Protein AF-A0A8V8PL11-F1 (afdb_monomer)

Nearest PDB structures (foldseek):
  4afx-assembly1_A  TM=7.737E-01  e=2.045E-02  Homo sapiens
  3h5c-assembly1_A  TM=8.020E-01  e=3.129E-02  Homo sapiens
  1qmb-assembly1_A  TM=7.700E-01  e=1.519E-01  Homo sapiens
  6hx4-assembly2_B  TM=6.903E-01  e=1.345E-01  Homo sapiens

Solvent-accessible surface area (backbone atoms only — not comparable to full-atom values): 7578 Å² total; per-residue (Å²): 135,58,69,68,61,55,52,54,52,49,58,71,69,68,65,60,60,69,52,57,59,38,54,48,28,52,48,54,35,38,49,55,51,48,54,61,50,51,77,79,44,90,67,94,83,86,83,58,53,70,59,54,52,53,49,50,52,59,48,39,74,77,40,60,70,70,62,24,50,51,51,36,54,61,55,59,50,63,95,83,55,78,88,52,77,62,44,57,58,52,44,48,52,56,67,53,67,79,46,90,71,94,67,88,86,87,86,87,80,85,86,88,77,64,89,94,64,89,132

Mean predicted aligned error: 9.67 Å

Radius of gyration: 18.64 Å; Cα contacts (8 Å, |Δi|>4): 53; chains: 1; bounding box: 64×40×40 Å

Sequence (119 aa):
MDTIFLWSLLLLFFGSQASRCSAQKNTEFAVDLYQEVSLSHKDNIIFSPLGITLVLEMVQLGAKGKAQQQIRQTLKQQETSAGEEFFVLKSFFSAISEKKQEFTFNLANALYLQEGFTV

InterPro domains:
  IPR000215 Serpin family [PTHR11461] (23-118)
  IPR023796 Serpin domain [PF00079] (25-118)
  IPR036186 Serpin superfamily [SSF56574] (3-118)
  IPR042178 Serpin superfamily, domain 1 [G3DSA:3.30.497.10] (18-119)

Secondary structure (DSSP, 8-state):
--HHHHHHHHHHHHS-HHHHHHHHHHHHHHHHHHHHHHHH--S-----HHHHHHHHHHHHHH--HHHHHHHHHHTT--TT-TT-TTHHHHHHHHHHHTS--SS-----------TT---

pLDDT: mean 82.94, std 14.16, range [45.91, 96.69]

Structure (mmCIF, N/CA/C/O backbone):
data_AF-A0A8V8PL11-F1
#
_entry.id   AF-A0A8V8PL11-F1
#
loop_
_atom_site.group_PDB
_atom_site.id
_atom_site.type_symbol
_atom_site.label_atom_id
_atom_site.label_alt_id
_atom_site.label_comp_id
_atom_site.label_asym_id
_atom_site.label_entity_id
_atom_site.label_seq_id
_atom_site.pdbx_PDB_ins_code
_atom_site.Cartn_x
_atom_site.Cartn_y
_atom_site.Cartn_z
_atom_site.occupancy
_atom_site.B_iso_or_equiv
_atom_site.auth_seq_id
_atom_site.auth_comp_id
_atom_site.auth_asym_id
_atom_site.auth_atom_id
_atom_site.pdbx_PDB_model_num
ATOM 1 N N . MET A 1 1 ? 37.339 21.462 23.452 1.00 52.06 1 MET A N 1
ATOM 2 C CA . MET A 1 1 ? 36.115 20.904 22.840 1.00 52.06 1 MET A CA 1
ATOM 3 C C . MET A 1 1 ? 35.855 21.743 21.619 1.00 52.06 1 MET A C 1
ATOM 5 O O . MET A 1 1 ? 35.460 22.896 21.744 1.00 52.06 1 MET A O 1
ATOM 9 N N . ASP A 1 2 ? 36.232 21.205 20.470 1.00 68.62 2 ASP A N 1
ATOM 10 C CA . ASP A 1 2 ? 36.464 22.012 19.282 1.00 68.62 2 ASP A CA 1
ATOM 11 C C . ASP A 1 2 ? 35.140 22.269 18.572 1.00 68.62 2 ASP A C 1
ATOM 13 O O . ASP A 1 2 ? 34.335 21.359 18.373 1.00 68.62 2 ASP A O 1
ATOM 17 N N . THR A 1 3 ? 34.904 23.520 18.188 1.00 69.88 3 THR A N 1
ATOM 18 C CA . THR A 1 3 ? 33.679 23.970 17.507 1.00 69.88 3 THR A CA 1
ATOM 19 C C . THR A 1 3 ? 33.402 23.174 16.231 1.00 69.88 3 THR A C 1
ATOM 21 O O . THR A 1 3 ? 32.249 22.950 15.883 1.00 69.88 3 THR A O 1
ATOM 24 N N . ILE A 1 4 ? 34.448 22.656 15.585 1.00 75.31 4 ILE A N 1
ATOM 25 C CA . ILE A 1 4 ? 34.382 21.765 14.418 1.00 75.31 4 ILE A CA 1
ATOM 26 C C . ILE A 1 4 ? 33.660 20.448 14.743 1.00 75.31 4 ILE A C 1
ATOM 28 O O . ILE A 1 4 ? 32.895 19.958 13.917 1.00 75.31 4 ILE A O 1
ATOM 32 N N . PHE A 1 5 ? 33.841 19.908 15.951 1.00 73.75 5 PHE A N 1
ATOM 33 C CA . PHE A 1 5 ? 33.144 18.704 16.409 1.00 73.75 5 PHE A CA 1
ATOM 34 C C . PHE A 1 5 ? 31.653 18.972 16.666 1.00 73.75 5 PHE A C 1
ATOM 36 O O . PHE A 1 5 ? 30.810 18.102 16.474 1.00 73.75 5 PHE A O 1
ATOM 43 N N . LEU A 1 6 ? 31.316 20.201 17.068 1.00 66.38 6 LEU A N 1
ATOM 44 C CA . LEU A 1 6 ? 29.933 20.638 17.252 1.00 66.38 6 LEU A CA 1
ATOM 45 C C . LEU A 1 6 ? 29.215 20.793 15.900 1.00 66.38 6 LEU A C 1
ATOM 47 O O . LEU A 1 6 ? 28.072 20.368 15.759 1.00 66.38 6 LEU A O 1
ATOM 51 N N . TRP A 1 7 ? 29.902 21.350 14.895 1.00 66.50 7 TRP A N 1
ATOM 52 C CA . TRP A 1 7 ? 29.384 21.494 13.530 1.00 66.50 7 TRP A CA 1
ATOM 53 C C . TRP A 1 7 ? 29.273 20.155 12.795 1.00 66.50 7 TRP A C 1
ATOM 55 O O . TRP A 1 7 ? 28.293 19.937 12.085 1.00 66.50 7 TRP A O 1
ATOM 65 N N . SER A 1 8 ? 30.221 19.231 12.992 1.00 66.88 8 SER A N 1
ATOM 66 C CA . SER A 1 8 ? 30.131 17.880 12.424 1.00 66.88 8 SER A CA 1
ATOM 67 C C . SER A 1 8 ? 28.990 17.071 13.047 1.00 66.88 8 SER A C 1
ATOM 69 O O . SER A 1 8 ? 28.284 16.362 12.330 1.00 66.88 8 SER A O 1
ATOM 71 N N . LEU A 1 9 ? 28.739 17.242 14.349 1.00 62.06 9 LEU A N 1
ATOM 72 C CA . LEU A 1 9 ? 27.584 16.657 15.026 1.00 62.06 9 LEU A CA 1
ATOM 73 C C . LEU A 1 9 ? 26.267 17.263 14.506 1.00 62.06 9 LEU A C 1
ATOM 75 O O . LEU A 1 9 ? 25.338 16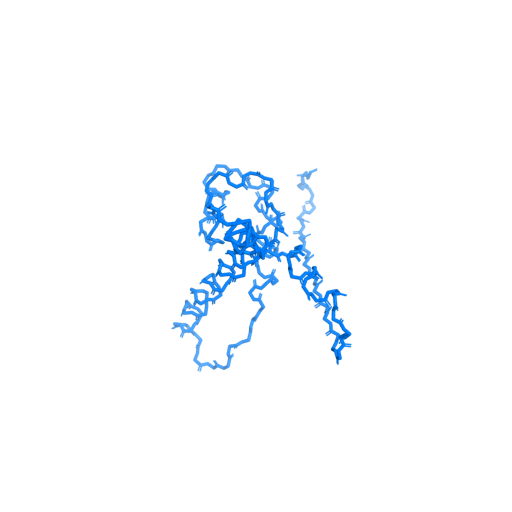.525 14.201 1.00 62.06 9 LEU A O 1
ATOM 79 N N . LEU A 1 10 ? 26.202 18.583 14.306 1.00 58.00 10 LEU A N 1
ATOM 80 C CA . LEU A 1 10 ? 25.035 19.276 13.737 1.00 58.00 10 LEU A CA 1
ATOM 81 C C . LEU A 1 10 ? 24.707 18.823 12.303 1.00 58.00 10 LEU A C 1
ATOM 83 O O . LEU A 1 10 ? 23.538 18.623 11.973 1.00 58.00 10 LEU A O 1
ATOM 87 N N . LEU A 1 11 ? 25.721 18.594 11.464 1.00 55.41 11 LEU A N 1
ATOM 88 C CA . LEU A 1 11 ? 25.540 18.117 10.087 1.00 55.41 11 LEU A CA 1
ATOM 89 C C . LEU A 1 11 ? 25.051 16.662 10.009 1.00 55.41 11 LEU A C 1
ATOM 91 O O . LEU A 1 11 ? 24.331 16.316 9.074 1.00 55.41 11 LEU A O 1
ATOM 95 N N . LEU A 1 12 ? 25.369 15.827 11.004 1.00 53.84 12 LEU A N 1
ATOM 96 C CA . LEU A 1 12 ? 24.826 14.467 11.115 1.00 53.84 12 LEU A CA 1
ATOM 97 C C . LEU A 1 12 ? 23.335 14.452 11.497 1.00 53.84 12 LEU A C 1
ATOM 99 O O . LEU A 1 12 ? 22.630 13.510 11.137 1.00 53.84 12 LEU A O 1
ATOM 103 N N . PHE A 1 13 ? 22.834 15.492 12.174 1.00 51.00 13 PHE A N 1
ATOM 104 C CA . PHE A 1 13 ? 21.431 15.579 12.600 1.00 51.00 13 PHE A CA 1
ATOM 105 C C . PHE A 1 13 ? 20.509 16.323 11.617 1.00 51.00 13 PHE A C 1
ATOM 107 O O . PHE A 1 13 ? 19.304 16.078 11.628 1.00 51.00 13 PHE A O 1
ATOM 114 N N . PHE A 1 14 ? 21.038 17.185 10.739 1.00 45.91 14 PHE A N 1
ATOM 115 C CA . PHE A 1 1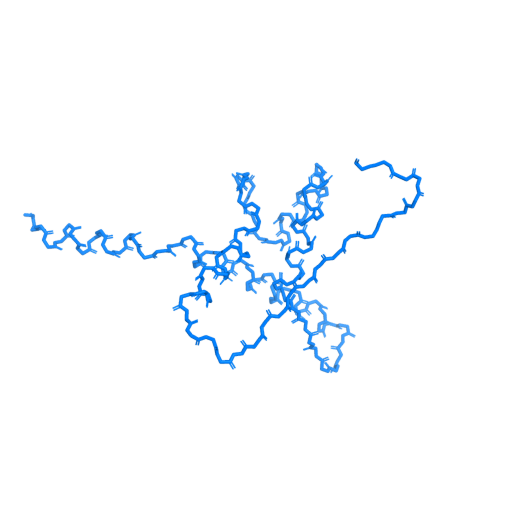4 ? 20.215 18.042 9.864 1.00 45.91 14 PHE A CA 1
ATOM 116 C C . PHE A 1 14 ? 19.911 17.477 8.464 1.00 45.91 14 PHE A C 1
ATOM 118 O O . PHE A 1 14 ? 19.114 18.055 7.724 1.00 45.91 14 PHE A O 1
ATOM 125 N N . GLY A 1 15 ? 20.470 16.322 8.097 1.00 48.97 15 GLY A N 1
ATOM 126 C CA . GLY A 1 15 ? 20.147 15.634 6.843 1.00 48.97 15 GLY A CA 1
ATOM 127 C C . GLY A 1 15 ? 18.850 14.821 6.925 1.00 48.97 15 GLY A C 1
ATOM 128 O O . GLY A 1 15 ? 18.910 13.615 7.125 1.00 48.97 15 GLY A O 1
ATOM 129 N N . SER A 1 16 ? 17.692 15.479 6.801 1.00 53.56 16 SER A N 1
ATOM 130 C CA . SER A 1 16 ? 16.347 14.915 6.536 1.00 53.56 16 SER A CA 1
ATOM 131 C C . SER A 1 16 ? 16.086 13.462 7.007 1.00 53.56 16 SER A C 1
ATOM 133 O O . SER A 1 16 ? 15.728 12.580 6.223 1.00 53.56 16 SER A O 1
ATOM 135 N N . GLN A 1 17 ? 16.240 13.169 8.298 1.00 52.69 17 GLN A N 1
ATOM 136 C CA . GLN A 1 17 ? 15.988 11.819 8.834 1.00 52.69 17 GLN A CA 1
ATOM 137 C C . GLN A 1 17 ? 14.527 11.362 8.626 1.00 52.69 17 GLN A C 1
ATOM 139 O O . GLN A 1 17 ? 14.260 10.179 8.407 1.00 52.69 17 GLN A O 1
ATOM 144 N N . ALA A 1 18 ? 13.580 12.306 8.623 1.00 51.28 18 ALA A N 1
ATOM 145 C CA . ALA A 1 18 ? 12.150 12.027 8.496 1.00 51.28 18 ALA A CA 1
ATOM 146 C C . ALA A 1 18 ? 11.754 11.449 7.118 1.00 51.28 18 ALA A C 1
ATOM 148 O O . ALA A 1 18 ? 10.943 10.521 7.042 1.00 51.28 18 ALA A O 1
ATOM 149 N N . SER A 1 19 ? 12.366 11.929 6.026 1.00 52.50 19 SER A N 1
ATOM 150 C CA . SER A 1 19 ? 12.120 11.419 4.667 1.00 52.50 19 SER A CA 1
ATOM 151 C C . SER A 1 19 ? 12.697 10.014 4.463 1.00 52.50 19 SER A C 1
ATOM 153 O O . SER A 1 19 ? 12.058 9.175 3.827 1.00 52.50 19 SER A O 1
ATOM 155 N N . ARG A 1 20 ? 13.851 9.708 5.078 1.00 56.81 20 ARG A N 1
ATOM 156 C CA . ARG A 1 20 ? 14.457 8.362 5.057 1.00 56.81 20 ARG A CA 1
ATOM 157 C C . ARG A 1 20 ? 13.596 7.325 5.780 1.00 56.81 20 ARG A C 1
ATOM 159 O O . ARG A 1 20 ? 13.361 6.249 5.239 1.00 56.81 20 ARG A O 1
ATOM 166 N N . CYS A 1 21 ? 13.070 7.675 6.955 1.00 66.19 21 CYS A N 1
ATOM 167 C CA . CYS A 1 21 ? 12.188 6.798 7.732 1.00 66.19 21 CYS A CA 1
ATOM 168 C C . CYS A 1 21 ? 10.895 6.444 6.973 1.00 66.19 21 CYS A C 1
ATOM 170 O O . C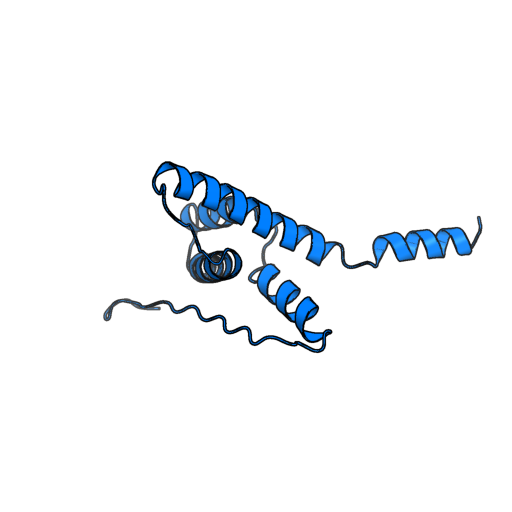YS A 1 21 ? 10.414 5.315 7.032 1.00 66.19 21 CYS A O 1
ATOM 172 N N . SER A 1 22 ? 10.346 7.391 6.215 1.00 67.88 22 SER A N 1
ATOM 173 C CA . SER A 1 22 ? 9.064 7.204 5.524 1.00 67.88 22 SER A CA 1
ATOM 174 C C . SER A 1 22 ? 9.194 6.451 4.202 1.00 67.88 22 SER A C 1
ATOM 176 O O . SER A 1 22 ? 8.359 5.602 3.893 1.00 67.88 22 SER A O 1
ATOM 178 N N . ALA A 1 23 ? 10.273 6.690 3.451 1.00 77.06 23 ALA A N 1
ATOM 179 C CA . ALA A 1 23 ? 10.605 5.875 2.283 1.00 77.06 23 ALA A CA 1
ATOM 180 C C . ALA A 1 23 ? 10.829 4.403 2.668 1.00 77.06 23 ALA A C 1
ATOM 182 O O . ALA A 1 23 ? 10.394 3.505 1.946 1.00 77.06 23 ALA A O 1
ATOM 183 N N . GLN A 1 24 ? 11.444 4.155 3.829 1.00 84.62 24 GLN A N 1
ATOM 184 C CA . GLN A 1 24 ? 11.613 2.809 4.366 1.00 84.62 24 GLN A CA 1
ATOM 185 C C . GLN A 1 24 ? 10.264 2.131 4.657 1.00 84.62 24 GLN A C 1
ATOM 187 O O . GLN A 1 24 ? 10.022 1.049 4.134 1.00 84.62 24 GLN A O 1
ATOM 192 N N . LYS A 1 25 ? 9.352 2.782 5.393 1.00 86.62 25 LYS A N 1
ATOM 193 C CA . LYS A 1 25 ? 8.008 2.237 5.687 1.00 86.62 25 LYS A CA 1
ATOM 194 C C . LYS A 1 25 ? 7.228 1.863 4.422 1.00 86.62 25 LYS A C 1
ATOM 196 O O . LYS A 1 25 ? 6.667 0.775 4.336 1.00 86.62 25 LYS A O 1
ATOM 201 N N . ASN A 1 26 ? 7.236 2.739 3.413 1.00 88.50 26 ASN A N 1
ATOM 202 C CA . ASN A 1 26 ? 6.575 2.465 2.134 1.00 88.50 26 ASN A CA 1
ATOM 203 C C . ASN A 1 26 ? 7.251 1.317 1.360 1.00 88.50 26 ASN A C 1
ATOM 205 O O . ASN A 1 26 ? 6.577 0.584 0.644 1.00 88.50 26 ASN A O 1
ATOM 209 N N . THR A 1 27 ? 8.568 1.145 1.509 1.00 91.56 27 THR A N 1
ATOM 210 C CA . THR A 1 27 ? 9.311 0.020 0.919 1.00 91.56 27 THR A CA 1
ATOM 211 C C . THR A 1 27 ? 8.964 -1.295 1.612 1.00 91.56 27 THR A C 1
ATOM 213 O O . THR A 1 27 ? 8.707 -2.280 0.932 1.00 91.56 27 THR A O 1
ATOM 216 N N . GLU A 1 28 ? 8.900 -1.315 2.943 1.00 93.31 28 GLU A N 1
ATOM 217 C CA . GLU A 1 28 ? 8.481 -2.493 3.714 1.00 93.31 28 GLU A CA 1
ATOM 218 C C . GLU A 1 28 ? 7.056 -2.919 3.340 1.00 93.31 28 GLU A C 1
ATOM 220 O O . GLU A 1 28 ? 6.830 -4.078 3.005 1.00 93.31 28 GLU A O 1
ATOM 225 N N . PHE A 1 29 ? 6.115 -1.970 3.281 1.00 93.56 29 PHE A N 1
ATOM 226 C CA . PHE A 1 29 ? 4.763 -2.234 2.782 1.00 93.56 29 PHE A CA 1
ATOM 227 C C . PHE A 1 29 ? 4.762 -2.787 1.345 1.00 93.56 29 PHE A C 1
ATOM 229 O O . PHE A 1 29 ? 4.050 -3.746 1.055 1.00 93.56 29 PHE A O 1
ATOM 236 N N . ALA A 1 30 ? 5.573 -2.220 0.445 1.00 95.31 30 ALA A N 1
ATOM 237 C CA . ALA A 1 30 ? 5.677 -2.689 -0.937 1.00 95.31 30 ALA A CA 1
ATOM 238 C C . ALA A 1 30 ? 6.176 -4.138 -1.035 1.00 95.31 30 ALA A C 1
ATOM 240 O O . ALA A 1 30 ? 5.672 -4.904 -1.856 1.00 95.31 30 ALA A O 1
ATOM 241 N N . VAL A 1 31 ? 7.166 -4.502 -0.215 1.00 96.25 31 VAL A N 1
ATOM 242 C CA . VAL A 1 31 ? 7.734 -5.855 -0.171 1.00 96.25 31 VAL A CA 1
ATOM 243 C C . VAL A 1 31 ? 6.710 -6.848 0.365 1.00 96.25 31 VAL A C 1
ATOM 245 O O . VAL A 1 31 ? 6.493 -7.873 -0.278 1.00 96.25 31 VAL A O 1
ATOM 248 N N . ASP A 1 32 ? 6.045 -6.527 1.476 1.00 96.62 32 ASP A N 1
ATOM 249 C CA . ASP A 1 32 ? 5.000 -7.378 2.055 1.00 96.62 32 ASP A CA 1
ATOM 250 C C . ASP A 1 32 ? 3.856 -7.604 1.054 1.00 96.62 32 ASP A C 1
ATOM 252 O O . ASP A 1 32 ? 3.412 -8.733 0.844 1.00 96.62 32 ASP A O 1
ATOM 256 N N . LEU A 1 33 ? 3.416 -6.539 0.371 1.00 95.88 33 LEU A N 1
ATOM 257 C CA . LEU A 1 33 ? 2.370 -6.627 -0.645 1.00 95.88 33 LEU A CA 1
ATOM 258 C C . LEU A 1 33 ? 2.809 -7.470 -1.848 1.00 95.88 33 LEU A C 1
ATOM 260 O O . LEU A 1 33 ? 2.034 -8.287 -2.339 1.00 95.88 33 LEU A O 1
ATOM 264 N N . TYR A 1 34 ? 4.043 -7.291 -2.327 1.00 96.69 34 TYR A N 1
ATOM 265 C CA . TYR A 1 34 ? 4.576 -8.094 -3.426 1.00 96.69 34 TYR A CA 1
ATOM 266 C C . TYR A 1 34 ? 4.614 -9.579 -3.067 1.00 96.69 34 TYR A C 1
ATOM 268 O O . TYR A 1 34 ? 4.170 -10.403 -3.866 1.00 96.69 34 TYR A O 1
ATOM 276 N N . GLN A 1 35 ? 5.120 -9.910 -1.873 1.00 96.12 35 GLN A N 1
ATOM 277 C CA . GLN A 1 35 ? 5.169 -11.285 -1.381 1.00 96.12 35 GLN A CA 1
ATOM 278 C C . GLN A 1 35 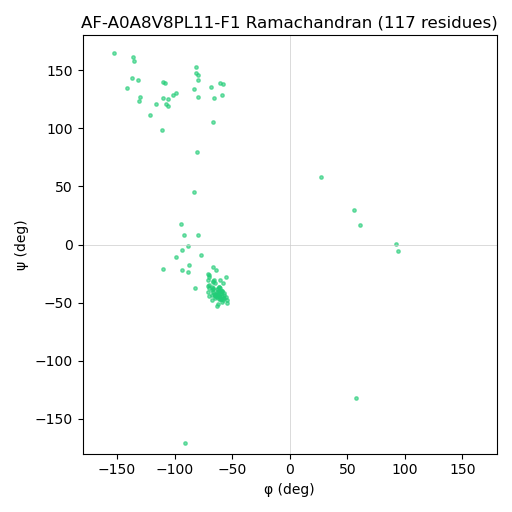? 3.775 -11.906 -1.423 1.00 96.12 35 GLN A C 1
ATOM 280 O O . GLN A 1 35 ? 3.607 -12.941 -2.064 1.00 96.12 35 GLN A O 1
ATOM 285 N N . GLU A 1 36 ? 2.771 -11.229 -0.869 1.00 95.75 36 GLU A N 1
ATOM 286 C CA . GLU A 1 36 ? 1.402 -11.741 -0.841 1.00 95.75 36 GLU A CA 1
ATOM 287 C C . GLU A 1 36 ? 0.789 -11.910 -2.242 1.00 95.75 36 GLU A C 1
ATOM 289 O O . GLU A 1 36 ? 0.206 -12.948 -2.560 1.00 95.75 36 GLU A O 1
ATOM 294 N N . VAL A 1 37 ? 0.975 -10.933 -3.135 1.00 95.44 37 VAL A N 1
ATOM 295 C CA . VAL A 1 37 ? 0.481 -11.029 -4.520 1.00 95.44 37 VAL A CA 1
ATOM 296 C C . VAL A 1 37 ? 1.163 -12.181 -5.267 1.00 95.44 37 VAL A C 1
ATOM 298 O O . VAL A 1 37 ? 0.492 -12.941 -5.971 1.00 95.44 37 VAL A O 1
ATOM 301 N N . SER A 1 38 ? 2.470 -12.371 -5.069 1.00 96.19 38 SER A N 1
ATOM 302 C CA . SER A 1 38 ? 3.259 -13.434 -5.708 1.00 96.19 38 SER A CA 1
ATOM 303 C C . SER A 1 38 ? 2.890 -14.854 -5.271 1.00 96.19 38 SER A C 1
ATOM 305 O O . SER A 1 38 ? 3.166 -15.806 -6.001 1.00 96.19 38 SER A O 1
ATOM 307 N N . LEU A 1 39 ? 2.217 -15.023 -4.125 1.00 96.19 39 LEU A N 1
ATOM 308 C CA . LEU A 1 39 ? 1.695 -16.331 -3.716 1.00 96.19 39 LEU A CA 1
ATOM 309 C C . LEU A 1 39 ? 0.587 -16.825 -4.656 1.00 96.19 39 LEU A C 1
ATOM 311 O O . LEU A 1 39 ? 0.424 -18.031 -4.846 1.00 96.19 39 LEU A O 1
ATOM 315 N N . SER A 1 40 ? -0.178 -15.899 -5.241 1.00 92.38 40 SER A N 1
ATOM 316 C CA . SER A 1 40 ? -1.354 -16.200 -6.067 1.00 92.38 40 SER A CA 1
ATOM 317 C C . SER A 1 40 ? -1.159 -15.909 -7.558 1.00 92.38 40 SER A C 1
ATOM 319 O O . SER A 1 40 ? -1.858 -16.498 -8.382 1.00 92.38 40 SER A O 1
ATOM 321 N N . HIS A 1 41 ? -0.197 -15.057 -7.922 1.00 91.94 41 HIS A N 1
ATOM 322 C CA . HIS A 1 41 ? 0.073 -14.648 -9.301 1.00 91.94 41 HIS A CA 1
ATOM 323 C C . HIS A 1 41 ? 1.468 -15.099 -9.741 1.00 91.94 41 HIS A C 1
ATOM 325 O O . HIS A 1 41 ? 2.470 -14.718 -9.141 1.00 91.94 41 HIS A O 1
ATOM 331 N N . LYS A 1 42 ? 1.530 -15.905 -10.809 1.00 91.38 42 LYS A N 1
ATOM 332 C CA . LYS A 1 42 ? 2.787 -16.457 -11.354 1.00 91.38 42 LYS A CA 1
ATOM 333 C C . LYS A 1 42 ? 3.339 -15.692 -12.560 1.00 91.38 42 LYS A C 1
ATOM 335 O O . LYS A 1 42 ? 4.462 -15.961 -12.975 1.00 91.38 42 LYS A O 1
ATOM 340 N N . ASP A 1 43 ? 2.551 -14.777 -13.114 1.00 94.62 43 ASP A N 1
ATOM 341 C CA . ASP A 1 43 ? 2.931 -13.943 -14.253 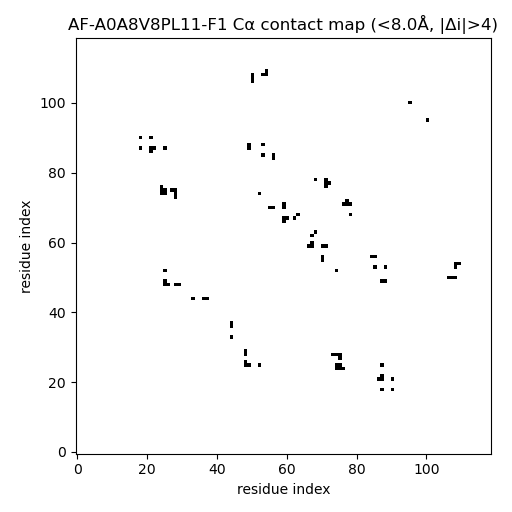1.00 94.62 43 ASP A CA 1
ATOM 342 C C . ASP A 1 43 ? 3.580 -12.628 -13.790 1.00 94.62 43 ASP A C 1
ATOM 344 O O . ASP A 1 43 ? 3.893 -12.434 -12.615 1.00 94.62 43 ASP A O 1
ATOM 348 N N . ASN A 1 44 ? 3.789 -11.703 -14.727 1.00 95.75 44 ASN A N 1
ATOM 349 C CA . ASN A 1 44 ? 4.353 -10.388 -14.438 1.00 95.75 44 ASN A CA 1
ATOM 350 C C . ASN A 1 44 ? 3.491 -9.612 -13.428 1.00 95.75 44 ASN A C 1
ATOM 352 O O . ASN A 1 44 ? 2.294 -9.414 -13.639 1.00 95.75 44 ASN A O 1
ATOM 356 N N . ILE A 1 45 ? 4.127 -9.098 -12.374 1.00 96.31 45 ILE A N 1
ATOM 357 C CA . ILE A 1 45 ? 3.493 -8.276 -11.340 1.00 96.31 45 ILE A CA 1
ATOM 358 C C . ILE A 1 45 ? 3.950 -6.826 -11.516 1.00 96.31 45 ILE A C 1
ATOM 360 O O . ILE A 1 45 ? 5.140 -6.525 -11.440 1.00 96.31 45 ILE A O 1
ATOM 364 N N . ILE A 1 46 ? 2.997 -5.919 -11.736 1.00 95.19 46 ILE A N 1
ATOM 365 C CA . ILE A 1 46 ? 3.225 -4.472 -11.816 1.00 95.19 46 ILE A CA 1
ATOM 366 C C . ILE A 1 46 ? 2.196 -3.786 -10.919 1.00 95.19 46 ILE A C 1
ATOM 368 O O . ILE A 1 46 ? 0.995 -3.968 -11.098 1.00 95.19 46 ILE A O 1
ATOM 372 N N . PHE A 1 47 ? 2.658 -2.983 -9.963 1.00 94.69 47 PHE A N 1
ATOM 373 C CA . PHE A 1 47 ? 1.799 -2.187 -9.085 1.00 94.69 47 PHE A CA 1
ATOM 374 C C . PHE A 1 47 ? 2.530 -0.928 -8.605 1.00 94.69 47 PHE A C 1
ATOM 376 O O . PHE A 1 47 ? 3.750 -0.818 -8.727 1.00 94.69 47 PHE A O 1
ATOM 383 N N . SER A 1 48 ? 1.777 0.033 -8.063 1.00 94.44 48 SER A N 1
ATOM 384 C CA . SER A 1 48 ? 2.310 1.275 -7.491 1.00 94.44 48 SER A CA 1
ATOM 385 C C . SER A 1 48 ? 2.117 1.276 -5.973 1.00 94.44 48 SER A C 1
ATOM 387 O O . SER A 1 48 ? 1.025 1.617 -5.508 1.00 94.44 48 SER A O 1
ATOM 389 N N . PRO A 1 49 ? 3.150 0.934 -5.177 1.00 93.12 49 PRO A N 1
ATOM 390 C CA . PRO A 1 49 ? 3.046 0.975 -3.721 1.00 93.12 49 PRO A CA 1
ATOM 391 C C . PRO A 1 49 ? 2.649 2.361 -3.210 1.00 93.12 49 PRO A C 1
ATOM 393 O O . PRO A 1 49 ? 1.776 2.475 -2.362 1.00 93.12 49 PRO A O 1
ATOM 396 N N . LEU A 1 50 ? 3.224 3.424 -3.790 1.00 90.31 50 LEU A N 1
ATOM 397 C CA . LEU A 1 50 ? 2.910 4.807 -3.422 1.00 90.31 50 LEU A CA 1
ATOM 398 C C . LEU A 1 50 ? 1.428 5.145 -3.649 1.00 90.31 50 LEU A C 1
ATOM 400 O O . LEU A 1 50 ? 0.810 5.792 -2.807 1.00 90.31 50 LEU A O 1
ATOM 404 N N . GLY A 1 51 ? 0.851 4.703 -4.772 1.00 93.94 51 GLY A N 1
ATOM 405 C CA . GLY A 1 51 ? -0.566 4.926 -5.061 1.00 93.94 51 GLY A CA 1
ATOM 406 C C . GLY A 1 51 ? -1.486 4.181 -4.097 1.00 93.94 51 GLY A C 1
ATOM 407 O O . GLY A 1 51 ? -2.461 4.759 -3.617 1.00 93.94 51 GLY A O 1
ATOM 408 N N . ILE A 1 52 ? -1.140 2.936 -3.756 1.00 95.38 52 ILE A N 1
ATOM 409 C CA . ILE A 1 52 ? -1.906 2.123 -2.802 1.00 95.38 52 ILE A CA 1
ATOM 410 C C . ILE A 1 52 ? -1.817 2.713 -1.387 1.00 95.38 52 ILE A C 1
ATOM 412 O O . ILE A 1 52 ? -2.841 2.857 -0.722 1.00 95.38 52 ILE A O 1
ATOM 416 N N . THR A 1 53 ? -0.629 3.133 -0.949 1.00 92.75 53 THR A N 1
ATOM 417 C CA . THR A 1 53 ? -0.448 3.853 0.320 1.00 92.75 53 THR A CA 1
ATOM 418 C C . THR A 1 53 ? -1.343 5.087 0.372 1.00 92.75 53 THR A C 1
ATOM 420 O O . THR A 1 53 ? -2.088 5.263 1.330 1.00 92.75 53 THR A O 1
ATOM 423 N N . LEU A 1 54 ? -1.352 5.895 -0.692 1.00 92.19 54 LEU A N 1
ATOM 424 C CA . LEU A 1 54 ? -2.143 7.120 -0.747 1.00 92.19 54 LEU A CA 1
ATOM 425 C C . LEU A 1 54 ? -3.656 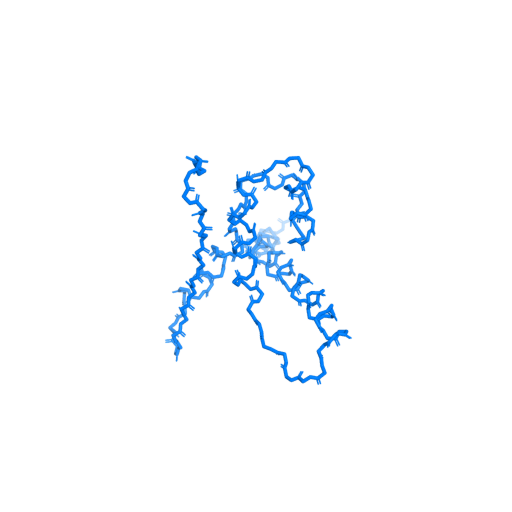6.860 -0.634 1.00 92.19 54 LEU A C 1
ATOM 427 O O . LEU A 1 54 ? -4.340 7.575 0.096 1.00 92.19 54 LEU A O 1
ATOM 431 N N . VAL A 1 55 ? -4.205 5.855 -1.328 1.00 94.62 55 VAL A N 1
ATOM 432 C CA . VAL A 1 55 ? -5.647 5.557 -1.223 1.00 94.62 55 VAL A CA 1
ATOM 433 C C . VAL A 1 55 ? -6.001 4.972 0.147 1.00 94.62 55 VAL A C 1
ATOM 435 O O . VAL A 1 55 ? -7.051 5.299 0.695 1.00 94.62 55 VAL A O 1
ATOM 438 N N . LEU A 1 56 ? -5.118 4.173 0.752 1.00 94.81 56 LEU A N 1
ATOM 439 C CA . LEU A 1 56 ? -5.323 3.652 2.105 1.00 94.81 56 LEU A CA 1
ATOM 440 C C . LEU A 1 56 ? -5.261 4.761 3.161 1.00 94.81 56 LEU A C 1
ATOM 442 O O . LEU A 1 56 ? -6.092 4.770 4.066 1.00 94.81 56 LEU A O 1
ATOM 446 N N . GLU A 1 57 ? -4.362 5.736 3.018 1.00 91.69 57 GLU A N 1
ATOM 447 C CA . GLU A 1 57 ? -4.337 6.934 3.865 1.00 91.69 57 GLU A CA 1
ATOM 448 C C . GLU A 1 57 ? -5.624 7.767 3.712 1.00 91.69 57 GLU A C 1
ATOM 450 O O . GLU A 1 57 ? -6.158 8.248 4.710 1.00 91.69 57 GLU A O 1
ATOM 455 N N . MET A 1 58 ? -6.189 7.881 2.500 1.00 92.69 58 MET A N 1
ATOM 456 C CA . MET A 1 58 ? -7.502 8.521 2.298 1.00 92.69 58 MET A CA 1
ATOM 457 C C . MET A 1 58 ? -8.618 7.783 3.054 1.00 92.69 58 MET A C 1
ATOM 459 O O . MET A 1 58 ? -9.430 8.418 3.725 1.00 92.69 58 MET A O 1
ATOM 463 N N . VAL A 1 59 ? -8.648 6.447 2.996 1.00 94.06 59 VAL A N 1
ATOM 464 C CA . VAL A 1 59 ? -9.631 5.625 3.729 1.00 94.06 59 VAL A CA 1
ATOM 465 C C . VAL A 1 59 ? -9.417 5.718 5.246 1.00 94.06 59 VAL A C 1
ATOM 467 O O . VAL A 1 59 ? -10.382 5.795 6.007 1.00 94.06 59 VAL A O 1
ATOM 470 N N . GLN A 1 60 ? -8.163 5.772 5.701 1.00 92.56 60 GLN A N 1
ATOM 471 C CA . GLN A 1 60 ? -7.793 5.898 7.112 1.00 92.56 60 GLN A CA 1
ATOM 472 C C . GLN A 1 60 ? -8.372 7.154 7.774 1.00 92.56 60 GLN A C 1
ATOM 474 O O . GLN A 1 60 ? -8.695 7.107 8.963 1.00 92.56 60 GLN A O 1
ATOM 479 N N . LEU A 1 61 ? -8.520 8.257 7.030 1.00 90.81 61 LEU A N 1
ATOM 480 C CA . LEU A 1 61 ? -9.112 9.503 7.535 1.00 90.81 61 LEU A CA 1
ATOM 481 C C . LEU A 1 61 ? -10.594 9.353 7.903 1.00 90.81 61 LEU A C 1
ATOM 483 O O . LEU A 1 61 ? -11.055 9.990 8.849 1.00 90.81 61 LEU A O 1
ATOM 487 N N . GLY A 1 62 ? -11.333 8.511 7.176 1.00 91.31 62 GLY A N 1
ATOM 488 C CA . GLY A 1 62 ? -12.737 8.201 7.467 1.00 91.31 62 GLY A CA 1
ATOM 489 C C . GLY A 1 62 ? -12.923 7.042 8.454 1.00 91.31 62 GLY A C 1
ATOM 490 O O . GLY A 1 62 ? -13.998 6.881 9.033 1.00 91.31 62 GLY A O 1
ATOM 491 N N . ALA A 1 63 ? -11.889 6.225 8.663 1.00 93.19 63 ALA A N 1
ATOM 492 C CA . ALA A 1 63 ? -11.942 5.050 9.524 1.00 93.19 63 ALA A CA 1
ATOM 493 C C . ALA A 1 63 ? -11.760 5.392 11.015 1.00 93.19 63 ALA A C 1
ATOM 495 O O . ALA A 1 63 ? -11.070 6.339 11.389 1.00 93.19 63 ALA A O 1
ATOM 496 N N . LYS A 1 64 ? -12.332 4.559 11.895 1.00 92.56 64 LYS A N 1
ATOM 497 C CA . LYS A 1 64 ? -12.154 4.644 13.357 1.00 92.56 64 LYS A CA 1
ATOM 498 C C . LYS A 1 64 ? -11.929 3.268 13.982 1.00 92.56 64 LYS A C 1
ATOM 500 O O . LYS A 1 64 ? -12.262 2.237 13.394 1.00 92.56 64 LYS A O 1
ATOM 505 N N . GLY A 1 65 ? -11.381 3.259 15.198 1.00 93.81 65 GLY A N 1
ATOM 506 C CA . GLY A 1 65 ? -11.181 2.045 15.990 1.00 93.81 65 GLY A CA 1
ATOM 507 C C . GLY A 1 65 ? -10.323 1.009 15.260 1.00 93.81 65 GLY A C 1
ATOM 508 O O . GLY A 1 65 ? -9.282 1.340 14.697 1.00 93.81 65 GLY A O 1
ATOM 509 N N . LYS A 1 66 ? -10.784 -0.248 15.240 1.00 95.44 66 LYS A N 1
ATOM 510 C CA . LYS A 1 66 ? -10.037 -1.379 14.663 1.00 95.44 66 LYS A CA 1
ATOM 511 C C . LYS A 1 66 ? -9.692 -1.191 13.185 1.00 95.44 66 LYS A C 1
ATOM 513 O O . LYS A 1 66 ? -8.581 -1.520 12.791 1.00 95.44 66 LYS A O 1
ATOM 518 N N . ALA A 1 67 ? -10.610 -0.636 12.389 1.00 95.69 67 ALA A N 1
ATOM 519 C CA . ALA A 1 67 ? -10.376 -0.422 10.961 1.00 95.69 67 ALA A CA 1
ATOM 520 C C . ALA A 1 67 ? -9.218 0.560 10.729 1.00 95.69 67 ALA A C 1
ATOM 522 O O . ALA A 1 67 ? -8.310 0.289 9.950 1.00 95.69 67 ALA A O 1
ATOM 523 N N . GLN A 1 68 ? -9.203 1.671 11.472 1.00 93.25 68 GLN A N 1
ATOM 524 C CA . GLN A 1 68 ? -8.115 2.644 11.402 1.00 93.25 68 GLN A CA 1
ATOM 525 C C . GLN A 1 68 ? -6.780 2.035 11.853 1.00 93.25 68 GLN A C 1
ATOM 527 O O . GLN A 1 68 ? -5.752 2.270 11.221 1.00 93.25 68 GLN A O 1
ATOM 532 N N . GLN A 1 69 ? -6.796 1.239 12.927 1.00 92.25 69 GLN A N 1
ATOM 533 C CA . GLN A 1 69 ? -5.597 0.591 13.459 1.00 92.25 69 GLN A CA 1
ATOM 534 C C . GLN A 1 69 ? -4.995 -0.408 12.465 1.00 92.25 69 GLN A C 1
ATOM 536 O O . GLN A 1 69 ? -3.785 -0.395 12.254 1.00 92.25 69 GLN A O 1
ATOM 541 N N . GLN A 1 70 ? -5.827 -1.225 11.815 1.00 95.06 70 GLN A N 1
ATOM 542 C CA . GLN A 1 70 ? -5.373 -2.177 10.800 1.00 95.06 70 GLN A CA 1
ATOM 543 C C . GLN A 1 70 ? -4.700 -1.463 9.624 1.00 95.06 70 GLN A C 1
ATOM 545 O O . GLN A 1 70 ? -3.604 -1.854 9.235 1.00 95.06 70 GLN A O 1
ATOM 550 N N . ILE A 1 71 ? -5.293 -0.373 9.121 1.00 94.06 71 ILE A N 1
ATOM 551 C CA . ILE A 1 71 ? -4.689 0.407 8.029 1.00 94.06 71 ILE A CA 1
ATOM 552 C C . ILE A 1 71 ? -3.329 0.979 8.455 1.00 94.06 71 ILE A C 1
ATOM 554 O O . ILE A 1 71 ? -2.343 0.807 7.737 1.00 94.06 71 ILE A O 1
ATOM 558 N N . ARG A 1 72 ? -3.238 1.583 9.650 1.00 90.69 72 ARG A N 1
ATOM 559 C CA . ARG A 1 72 ? -1.969 2.112 10.187 1.00 90.69 72 ARG A CA 1
ATOM 560 C C . ARG A 1 72 ? -0.889 1.033 10.274 1.00 90.69 72 ARG A C 1
ATOM 562 O O . ARG A 1 72 ? 0.241 1.260 9.847 1.00 90.69 72 ARG A O 1
ATOM 569 N N . GLN A 1 73 ? -1.239 -0.141 10.798 1.00 91.94 73 GLN A N 1
ATOM 570 C CA . GLN A 1 73 ? -0.317 -1.269 10.947 1.00 91.94 73 GLN A CA 1
ATOM 571 C C . GLN A 1 73 ? 0.167 -1.798 9.594 1.00 91.94 73 GLN A C 1
ATOM 573 O O . GLN A 1 73 ? 1.367 -2.012 9.417 1.00 91.94 73 GLN A O 1
ATOM 578 N N . THR A 1 74 ? -0.738 -1.955 8.624 1.00 93.44 74 THR A N 1
ATOM 579 C CA . THR A 1 74 ? -0.392 -2.371 7.258 1.00 93.44 74 THR A CA 1
ATOM 580 C C . THR A 1 74 ? 0.580 -1.390 6.603 1.00 93.44 74 THR A C 1
ATOM 582 O O . THR A 1 74 ? 1.566 -1.815 6.009 1.00 93.44 74 THR A O 1
ATOM 585 N N . LEU A 1 75 ? 0.363 -0.083 6.781 1.00 91.31 75 LEU A N 1
ATOM 586 C CA . LEU A 1 75 ? 1.231 0.974 6.248 1.00 91.31 75 LEU A CA 1
ATOM 587 C C . LEU A 1 75 ? 2.508 1.220 7.077 1.00 91.31 75 LEU A C 1
ATOM 589 O O . LEU A 1 75 ? 3.226 2.190 6.827 1.00 91.31 75 LEU A O 1
ATOM 593 N N . LYS A 1 76 ? 2.797 0.372 8.075 1.00 89.44 76 LYS A N 1
ATOM 594 C CA . LYS A 1 76 ? 3.962 0.490 8.974 1.00 89.44 76 LYS A CA 1
ATOM 595 C C . LYS A 1 76 ? 4.035 1.850 9.693 1.00 89.44 76 LYS A C 1
ATOM 597 O O . LYS A 1 76 ? 5.115 2.353 10.020 1.00 89.44 76 LYS A O 1
ATOM 602 N N . GLN A 1 77 ? 2.882 2.475 9.939 1.00 84.62 77 GLN A N 1
ATOM 603 C CA . GLN A 1 77 ? 2.773 3.727 10.687 1.00 84.62 77 GLN A CA 1
ATOM 604 C C . GLN A 1 77 ? 2.841 3.452 12.198 1.00 84.62 77 GLN A C 1
ATOM 606 O O . GLN A 1 77 ? 2.370 2.421 12.676 1.00 84.62 77 GLN A O 1
ATOM 611 N N . GLN A 1 78 ? 3.436 4.371 12.966 1.00 76.06 78 GLN A N 1
ATOM 612 C CA . GLN A 1 78 ? 3.486 4.250 14.429 1.00 76.06 78 GLN A CA 1
ATOM 613 C C . GLN A 1 78 ? 2.164 4.741 15.036 1.00 76.06 78 GLN A C 1
ATOM 615 O O . GLN A 1 78 ? 1.545 5.661 14.509 1.00 76.06 78 GLN A O 1
ATOM 620 N N . GLU A 1 79 ? 1.722 4.169 16.159 1.00 65.50 79 GLU A N 1
ATOM 621 C CA . GLU A 1 79 ? 0.431 4.551 16.764 1.00 65.50 79 GLU A CA 1
ATOM 622 C C . GLU A 1 79 ? 0.390 6.013 17.253 1.00 65.50 79 GLU A C 1
ATOM 624 O O . GLU A 1 79 ? -0.683 6.605 17.343 1.00 65.50 79 GLU A O 1
ATOM 629 N N . THR A 1 80 ? 1.548 6.629 17.502 1.00 58.19 80 THR A N 1
ATOM 630 C CA . THR A 1 80 ? 1.678 8.021 17.960 1.00 58.19 80 THR A CA 1
ATOM 631 C C . THR A 1 80 ? 1.757 9.054 16.831 1.00 58.19 80 THR A C 1
ATOM 633 O O . THR A 1 80 ? 1.819 10.248 17.116 1.00 58.19 80 THR A O 1
ATOM 636 N N . SER A 1 81 ? 1.727 8.643 15.558 1.00 62.06 81 SER A N 1
ATOM 637 C CA . SER A 1 81 ? 1.901 9.534 14.399 1.00 62.06 81 SER A CA 1
ATOM 638 C C . SER A 1 81 ? 0.609 10.261 13.984 1.00 62.06 81 SER A C 1
ATOM 640 O O . SER A 1 81 ? 0.234 10.282 12.807 1.00 62.06 81 SER A O 1
ATOM 642 N N . ALA A 1 82 ? -0.138 10.802 14.948 1.00 60.59 82 ALA A N 1
ATOM 643 C CA . ALA A 1 82 ? -1.306 11.630 14.654 1.00 60.59 82 ALA A CA 1
ATOM 644 C C . ALA A 1 82 ? -0.854 12.929 13.959 1.00 60.59 82 ALA A C 1
ATOM 646 O O . ALA A 1 82 ? 0.002 13.635 14.488 1.00 60.59 82 ALA A O 1
ATOM 647 N N . GLY A 1 83 ? -1.411 13.244 12.783 1.00 66.69 83 GLY A N 1
ATOM 648 C CA . GLY A 1 83 ? -1.039 14.436 12.006 1.00 66.69 83 GLY A CA 1
ATOM 649 C C . GLY A 1 83 ? 0.068 14.222 10.963 1.00 66.69 83 GLY A C 1
ATOM 650 O O . GLY A 1 83 ? 0.442 15.170 10.270 1.00 66.69 83 GLY A O 1
ATOM 651 N N . GLU A 1 84 ? 0.597 13.002 10.826 1.00 71.94 84 GLU A N 1
ATOM 652 C CA . GLU A 1 84 ? 1.589 12.643 9.798 1.00 71.94 84 GLU A CA 1
ATOM 653 C C . GLU A 1 84 ? 0.952 12.045 8.529 1.00 71.94 84 GLU A C 1
ATOM 655 O O . GLU A 1 84 ? 1.633 11.416 7.717 1.00 71.94 84 GLU A O 1
ATOM 660 N N . GLU A 1 85 ? -0.354 12.231 8.320 1.00 76.38 85 GLU A N 1
ATOM 661 C CA . GLU A 1 85 ? -1.030 11.721 7.129 1.00 76.38 85 GLU A CA 1
ATOM 662 C C . GLU A 1 85 ? -0.423 12.322 5.850 1.00 76.38 85 GLU A C 1
ATOM 664 O O . GLU A 1 85 ? -0.077 13.515 5.769 1.00 76.38 85 GLU A O 1
ATOM 669 N N . PHE A 1 86 ? -0.277 11.471 4.832 1.00 81.12 86 PHE A N 1
ATOM 670 C CA . PHE A 1 86 ? 0.331 11.806 3.547 1.00 81.12 86 PHE A CA 1
ATOM 671 C C . PHE A 1 86 ? 1.796 12.247 3.633 1.00 81.12 86 PHE A C 1
ATOM 673 O O . PHE A 1 86 ? 2.316 12.832 2.679 1.00 81.12 86 PHE A O 1
ATOM 680 N N . PHE A 1 87 ? 2.497 11.983 4.742 1.00 80.88 87 PHE A N 1
ATOM 681 C CA . PHE A 1 87 ? 3.907 12.350 4.876 1.00 80.88 87 PHE A CA 1
ATOM 682 C C . PHE A 1 87 ? 4.773 11.704 3.784 1.00 80.88 87 PHE A C 1
ATOM 684 O O . PHE A 1 87 ? 5.636 12.373 3.216 1.00 80.88 87 PHE A O 1
ATOM 691 N N . VAL A 1 88 ? 4.513 10.439 3.426 1.00 81.88 88 VAL A N 1
ATOM 692 C CA . VAL A 1 88 ? 5.212 9.743 2.327 1.00 81.88 88 VAL A CA 1
ATOM 693 C C . VAL A 1 88 ? 5.036 10.500 1.010 1.00 81.88 88 VAL A C 1
ATOM 695 O O . VAL A 1 88 ? 6.016 10.751 0.308 1.00 81.88 88 VAL A O 1
ATOM 698 N N . LEU A 1 89 ? 3.807 10.924 0.699 1.00 84.94 89 LEU A N 1
ATOM 699 C CA . LEU A 1 89 ? 3.501 11.674 -0.518 1.00 84.94 89 LEU A CA 1
ATOM 700 C C . LEU A 1 89 ? 4.186 13.049 -0.526 1.00 84.94 89 LEU A C 1
ATOM 702 O O . LEU A 1 89 ? 4.808 13.423 -1.519 1.00 84.94 89 LEU A O 1
ATOM 706 N N . LYS A 1 90 ? 4.111 13.784 0.591 1.00 84.50 90 LYS A N 1
ATOM 707 C CA . LYS A 1 90 ? 4.776 15.086 0.760 1.00 84.50 90 LYS A CA 1
ATOM 708 C C . LYS A 1 90 ? 6.286 14.948 0.572 1.00 84.50 90 LYS A C 1
ATOM 710 O O . LYS A 1 90 ? 6.870 15.666 -0.232 1.00 84.50 90 LYS A O 1
ATOM 715 N N . SER A 1 91 ? 6.897 13.977 1.250 1.00 83.31 91 SER A N 1
ATOM 716 C CA . SER A 1 91 ? 8.327 13.682 1.140 1.00 83.31 91 SER A CA 1
ATOM 717 C C . SER A 1 91 ? 8.730 13.316 -0.288 1.00 83.31 91 SER A C 1
ATOM 719 O O . SER A 1 91 ? 9.797 13.730 -0.739 1.00 83.31 91 SER A O 1
ATOM 721 N N . PHE A 1 92 ? 7.906 12.538 -0.994 1.00 84.62 92 PHE A N 1
ATOM 722 C CA . PHE A 1 92 ? 8.150 12.180 -2.386 1.00 84.62 92 PHE A CA 1
ATOM 723 C C . PHE A 1 92 ? 8.147 13.423 -3.280 1.00 84.62 92 PHE A C 1
ATOM 725 O O . PHE A 1 92 ? 9.134 13.668 -3.971 1.00 84.62 92 PHE A O 1
ATOM 732 N N . PHE A 1 93 ? 7.094 14.246 -3.217 1.00 84.00 93 PHE A N 1
ATOM 733 C CA . PHE A 1 93 ? 6.995 15.458 -4.032 1.00 84.00 93 PHE A CA 1
ATOM 734 C C . PHE A 1 93 ? 8.091 16.479 -3.726 1.00 84.00 93 PHE A C 1
ATOM 736 O O . PHE A 1 93 ? 8.642 17.051 -4.663 1.00 84.00 93 PHE A O 1
ATOM 743 N N . SER A 1 94 ? 8.479 16.651 -2.459 1.00 84.88 94 SER A N 1
ATOM 744 C CA . SER A 1 94 ? 9.640 17.476 -2.104 1.00 84.88 94 SER A CA 1
ATOM 745 C C . SER A 1 94 ? 10.918 16.969 -2.779 1.00 84.88 94 SER A C 1
ATOM 747 O O . SER A 1 94 ? 11.616 17.743 -3.427 1.00 84.88 94 SER A O 1
ATOM 749 N N . ALA A 1 95 ? 11.187 15.661 -2.716 1.00 82.75 95 ALA A N 1
ATOM 750 C CA . ALA A 1 95 ? 12.400 15.074 -3.284 1.00 82.75 95 ALA A CA 1
ATOM 751 C C . ALA A 1 95 ? 12.463 15.143 -4.821 1.00 82.75 95 ALA A C 1
ATOM 753 O O . ALA A 1 95 ? 13.555 15.235 -5.389 1.00 82.75 95 ALA A O 1
ATOM 754 N N . ILE A 1 96 ? 11.316 15.073 -5.506 1.00 81.19 96 ILE A N 1
ATOM 755 C CA . ILE A 1 96 ? 11.275 15.144 -6.973 1.00 81.19 96 ILE A CA 1
ATOM 756 C C . ILE A 1 96 ? 11.159 16.579 -7.496 1.00 81.19 96 ILE A C 1
ATOM 758 O O . ILE A 1 96 ? 11.575 16.828 -8.624 1.00 81.19 96 ILE A O 1
ATOM 762 N N . SER A 1 97 ? 10.640 17.525 -6.706 1.00 78.94 97 SER A N 1
ATOM 763 C CA . SER A 1 97 ? 10.503 18.933 -7.109 1.00 78.94 97 SER A CA 1
ATOM 764 C C . SER A 1 97 ? 11.844 19.663 -7.208 1.00 78.94 97 SER A C 1
ATOM 766 O O . SER A 1 97 ? 11.958 20.623 -7.964 1.00 78.94 97 SER A O 1
ATOM 768 N N . GLU A 1 98 ? 12.860 19.227 -6.463 1.00 70.69 98 GLU A N 1
ATOM 769 C CA . GLU A 1 98 ? 14.204 19.825 -6.484 1.00 70.69 98 GLU A CA 1
ATOM 770 C C . GLU A 1 98 ? 15.031 19.413 -7.715 1.00 70.69 98 GLU A C 1
ATOM 772 O O . GLU A 1 98 ? 16.110 19.953 -7.961 1.00 70.69 98 GLU A O 1
ATOM 777 N N . LYS A 1 99 ? 14.541 18.452 -8.507 1.00 72.19 99 LYS A N 1
ATOM 778 C CA . LYS A 1 99 ? 15.264 17.882 -9.645 1.00 72.19 99 LYS A CA 1
ATOM 779 C C . LYS A 1 99 ? 14.618 18.303 -10.957 1.00 72.19 99 LYS A C 1
ATOM 781 O O . LYS A 1 99 ? 13.399 18.295 -11.099 1.00 72.19 99 LYS A O 1
ATOM 786 N N . LYS A 1 100 ? 15.446 18.607 -11.960 1.00 69.12 100 LYS A N 1
ATOM 787 C CA . LYS A 1 100 ? 14.979 18.772 -13.340 1.00 69.12 100 LYS A CA 1
ATOM 788 C C . LYS A 1 100 ? 14.501 17.399 -13.828 1.00 69.12 100 LYS A C 1
ATOM 790 O O . LYS A 1 100 ? 15.317 16.502 -14.012 1.00 69.12 100 LYS A O 1
ATOM 795 N N . GLN A 1 101 ? 13.188 17.205 -13.922 1.00 69.19 101 GLN A N 1
ATOM 796 C CA . GLN A 1 101 ? 12.607 15.901 -14.250 1.00 69.19 101 GLN A CA 1
ATOM 797 C C . GLN A 1 101 ? 12.676 15.643 -15.760 1.00 69.19 101 GLN A C 1
ATOM 799 O O . GLN A 1 101 ? 12.206 16.452 -16.554 1.00 69.19 101 GLN A O 1
ATOM 804 N N . GLU A 1 102 ? 13.234 14.494 -16.145 1.00 85.50 102 GLU A N 1
ATOM 805 C CA . GLU A 1 102 ? 13.224 13.967 -17.523 1.00 85.50 102 GLU A CA 1
ATOM 806 C C . GLU A 1 102 ? 12.024 13.037 -17.785 1.00 85.50 102 GLU A C 1
ATOM 808 O O . GLU A 1 102 ? 11.946 12.376 -18.817 1.00 85.50 102 GLU A O 1
ATOM 813 N N . PHE A 1 103 ? 11.084 12.958 -16.841 1.00 84.75 103 PHE A N 1
ATOM 814 C CA . PHE A 1 103 ? 9.930 12.067 -16.891 1.00 84.75 103 PHE A CA 1
ATOM 815 C C . PHE A 1 103 ? 8.651 12.796 -16.487 1.00 84.75 103 PHE A C 1
ATOM 817 O O . PHE A 1 103 ? 8.679 13.799 -15.777 1.00 84.75 103 PHE A O 1
ATOM 824 N N . THR A 1 104 ? 7.516 12.252 -16.917 1.00 86.44 104 THR A N 1
ATOM 825 C CA . THR A 1 104 ? 6.195 12.668 -16.446 1.00 86.44 104 THR A CA 1
ATOM 826 C C . THR A 1 104 ? 5.688 11.656 -15.431 1.00 86.44 104 THR A C 1
ATOM 828 O O . THR A 1 104 ? 5.657 10.458 -15.708 1.00 86.44 104 THR A O 1
ATOM 831 N N . PHE A 1 105 ? 5.259 12.139 -14.267 1.00 86.19 105 PHE A N 1
ATOM 832 C CA . PHE A 1 105 ? 4.644 11.314 -13.234 1.00 86.19 105 PHE A CA 1
ATOM 833 C C . PHE A 1 105 ? 3.24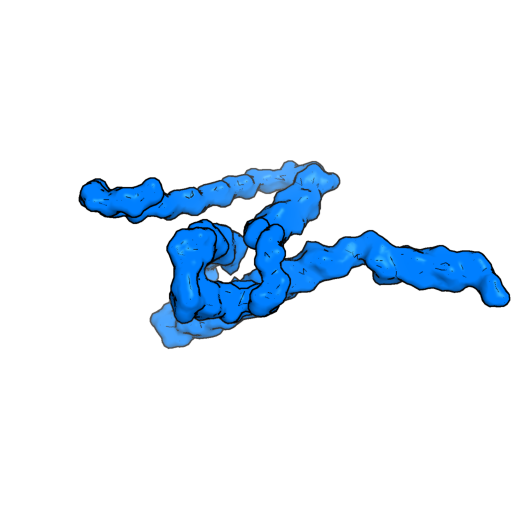4 11.820 -12.918 1.00 86.19 105 PHE A C 1
ATOM 835 O O . PHE A 1 105 ? 3.077 12.897 -12.353 1.00 86.19 105 PHE A O 1
ATOM 842 N N . ASN A 1 106 ? 2.245 11.019 -13.284 1.00 88.81 106 ASN A N 1
ATOM 843 C CA . ASN A 1 106 ? 0.842 11.280 -12.995 1.00 88.81 106 ASN A CA 1
ATOM 844 C C . ASN A 1 106 ? 0.361 10.265 -11.957 1.00 88.81 106 ASN A C 1
ATOM 846 O O . ASN A 1 106 ? 0.485 9.059 -12.168 1.00 88.81 106 ASN A O 1
ATOM 850 N N . LEU A 1 107 ? -0.203 10.755 -10.855 1.00 88.88 107 LEU A N 1
ATOM 851 C CA . LEU A 1 107 ? -0.772 9.933 -9.794 1.00 88.88 107 LEU A CA 1
ATOM 852 C C . LEU A 1 107 ? -2.177 10.441 -9.473 1.00 88.88 107 LEU A C 1
ATOM 854 O O . LEU A 1 107 ? -2.354 11.626 -9.198 1.00 88.88 107 LEU A O 1
ATOM 858 N N . ALA A 1 108 ? -3.162 9.546 -9.497 1.00 91.75 108 ALA A N 1
ATOM 859 C CA . ALA A 1 108 ? -4.551 9.865 -9.199 1.00 91.75 108 ALA A CA 1
ATOM 860 C C . ALA A 1 108 ? -5.193 8.726 -8.406 1.00 91.75 108 ALA A C 1
ATOM 862 O O . ALA A 1 108 ? -5.047 7.563 -8.772 1.00 91.75 108 ALA A O 1
ATOM 863 N N . ASN A 1 109 ? -5.925 9.089 -7.355 1.00 92.81 109 ASN A N 1
ATOM 864 C CA . ASN A 1 109 ? -6.767 8.198 -6.565 1.00 92.81 109 ASN A CA 1
ATOM 865 C C . ASN A 1 109 ? -8.140 8.853 -6.401 1.00 92.81 109 ASN A C 1
ATOM 867 O O . ASN A 1 109 ? -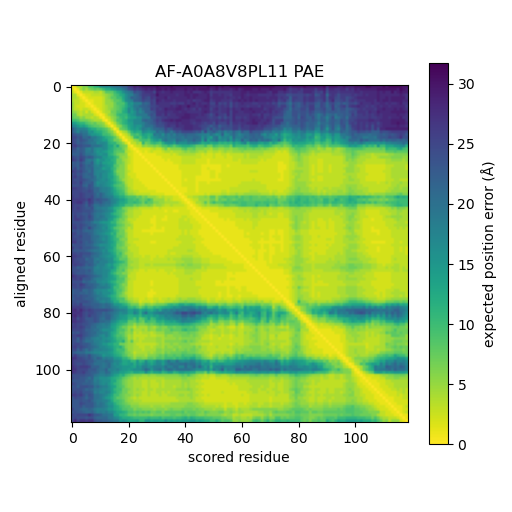8.225 10.067 -6.215 1.00 92.81 109 ASN A O 1
ATOM 871 N N . ALA A 1 110 ? -9.200 8.051 -6.457 1.00 94.56 110 ALA A N 1
ATOM 872 C CA . ALA A 1 110 ? -10.574 8.509 -6.296 1.00 94.56 110 ALA A CA 1
ATOM 873 C C . ALA A 1 110 ? -11.351 7.537 -5.402 1.00 94.56 110 ALA A C 1
ATOM 875 O O . ALA A 1 110 ? -11.156 6.324 -5.477 1.00 94.56 110 ALA A O 1
ATOM 876 N N . LEU A 1 111 ? -12.240 8.081 -4.569 1.00 93.25 111 LEU A N 1
ATOM 877 C CA . LEU A 1 111 ? -13.208 7.315 -3.790 1.00 93.25 111 LEU A CA 1
ATOM 878 C C . LEU A 1 111 ? -14.585 7.503 -4.424 1.00 93.25 111 LEU A C 1
ATOM 880 O O . LEU A 1 111 ? -15.041 8.632 -4.593 1.00 93.25 111 LEU A O 1
ATOM 884 N N . TYR A 1 112 ? -15.238 6.397 -4.767 1.00 94.12 112 TYR A N 1
ATOM 885 C CA . TYR A 1 112 ? -16.594 6.396 -5.304 1.00 94.12 112 TYR A CA 1
ATOM 886 C C . TYR A 1 112 ? -17.542 5.904 -4.218 1.00 94.12 112 TYR A C 1
ATOM 888 O O . TYR A 1 112 ? -17.394 4.791 -3.715 1.00 94.12 112 TYR A O 1
ATOM 896 N N . LEU A 1 113 ? -18.489 6.756 -3.836 1.00 93.38 113 LEU A N 1
ATOM 897 C CA . LEU A 1 113 ? -19.434 6.499 -2.756 1.00 93.38 113 LEU A CA 1
ATOM 898 C C . LEU A 1 113 ? -20.815 6.252 -3.352 1.00 93.38 113 LEU A C 1
ATOM 900 O O . LEU A 1 113 ? -21.213 6.910 -4.314 1.00 93.38 113 LEU A O 1
ATOM 904 N N . GLN A 1 114 ? -21.527 5.275 -2.797 1.00 95.44 114 GLN A N 1
ATOM 905 C CA . GLN A 1 114 ? -22.870 4.949 -3.250 1.00 95.44 114 GLN A CA 1
ATOM 906 C C . GLN A 1 114 ? -23.835 6.088 -2.902 1.00 95.44 114 GLN A C 1
ATOM 908 O O . GLN A 1 114 ? -23.836 6.600 -1.781 1.00 95.44 114 GLN A O 1
ATOM 913 N N . GLU A 1 115 ? -24.682 6.455 -3.862 1.00 95.50 115 GLU A N 1
ATOM 914 C CA . GLU A 1 115 ? -25.737 7.440 -3.646 1.00 95.50 115 GLU A CA 1
ATOM 915 C C . GLU A 1 115 ? -26.673 7.003 -2.506 1.00 95.50 115 GLU A C 1
ATOM 917 O O . GLU A 1 115 ? -27.028 5.829 -2.383 1.00 95.50 115 GLU A O 1
ATOM 922 N N . GLY A 1 116 ? -27.052 7.955 -1.651 1.00 95.25 116 GLY A N 1
ATOM 923 C CA . GLY A 1 116 ? -27.853 7.701 -0.450 1.00 95.25 116 GLY A CA 1
ATOM 92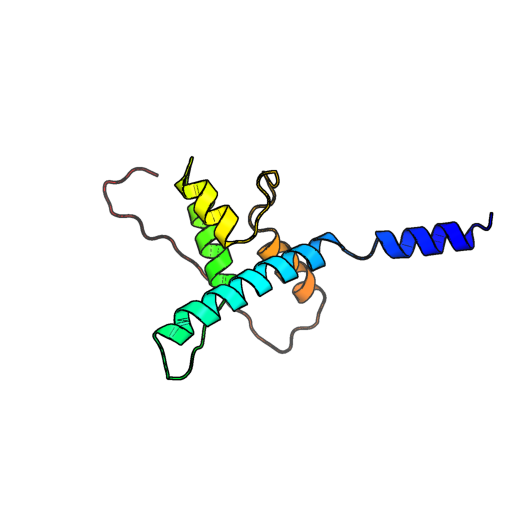4 C C . GLY A 1 116 ? -27.046 7.490 0.837 1.00 95.25 116 GLY A C 1
ATOM 925 O O . GLY A 1 116 ? -27.648 7.424 1.906 1.00 95.25 116 GLY A O 1
ATOM 926 N N . PHE A 1 117 ? -25.710 7.444 0.773 1.00 92.62 117 PHE A N 1
ATOM 927 C CA . PHE A 1 117 ? -24.839 7.474 1.955 1.00 92.62 117 PHE A CA 1
ATOM 928 C C . PHE A 1 117 ? -24.295 8.888 2.208 1.00 92.62 117 PHE A C 1
ATOM 930 O O . PHE A 1 117 ? -23.762 9.527 1.303 1.00 92.62 117 PHE A O 1
ATOM 937 N N . THR A 1 118 ? -24.418 9.373 3.446 1.00 90.38 118 THR A N 1
ATOM 938 C CA . THR A 1 118 ? -23.924 10.698 3.863 1.00 90.38 118 THR A CA 1
ATOM 939 C C . THR A 1 118 ? -22.415 10.674 4.124 1.00 90.38 118 THR A C 1
ATOM 941 O O . THR A 1 118 ? -21.913 9.713 4.711 1.00 90.38 118 THR A O 1
ATOM 944 N N . VAL A 1 119 ? -21.722 11.750 3.728 1.00 83.31 119 VAL A N 1
ATOM 945 C CA . VAL A 1 119 ? -20.264 11.952 3.852 1.00 83.31 119 VAL A CA 1
ATOM 946 C C . VAL A 1 119 ? -19.972 13.176 4.703 1.00 83.31 119 VAL A C 1
ATOM 948 O O . VAL A 1 119 ? -20.648 14.205 4.475 1.00 83.31 119 VAL A O 1
#

Organism: Homo sapiens (NCBI:txid9606)

Foldseek 3Di:
DDVVVVVVVVVVPPPCPPLVVLVVLLVVLVVVVVVVVVVPDVDDDDDDSLLVLLVLLVVLVVDDDPSVVVSCVSSVHDPPPPPCRCVNVVSVCVVPVVDPDPDDDDHDDDDDDDPPDDD